Protein AF-A0A1Q7CWU8-F1 (afdb_monomer)

Nearest PDB structures (foldseek):
  3rp1-assembly4_D  TM=4.105E-01  e=1.274E+00  Homo sapiens
  6az2-assem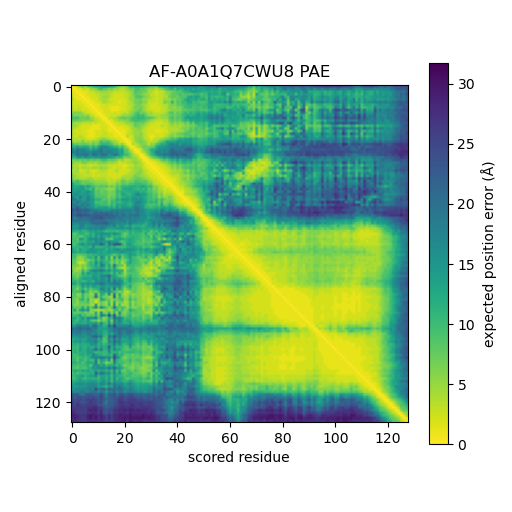bly2_D  TM=4.593E-01  e=4.792E+00  Saccharomyces cerevisiae S288C
  6bcs-assembly1_A  TM=3.631E-01  e=2.266E+00  Homo sapiens
  6okt-assembly1_H  TM=4.534E-01  e=7.173E+00  Clostridioides difficile

Structure (mmCIF, N/CA/C/O backbone):
data_AF-A0A1Q7CWU8-F1
#
_entry.id   AF-A0A1Q7CWU8-F1
#
loop_
_atom_site.group_PDB
_atom_site.id
_atom_site.type_symbol
_atom_site.label_atom_id
_atom_site.label_alt_id
_atom_site.label_comp_id
_atom_site.label_asym_id
_atom_site.label_entity_id
_atom_site.label_seq_id
_atom_site.pdbx_PDB_ins_code
_atom_site.Cartn_x
_atom_site.Cartn_y
_atom_site.Cartn_z
_atom_site.occupancy
_atom_site.B_iso_or_equiv
_atom_site.auth_seq_id
_atom_site.auth_comp_id
_atom_site.auth_asym_id
_atom_site.auth_atom_id
_atom_site.pdbx_PDB_model_num
ATOM 1 N N . MET A 1 1 ? 11.913 -0.768 18.374 1.00 63.19 1 MET A N 1
ATOM 2 C CA . MET A 1 1 ? 10.885 -0.391 17.376 1.00 63.19 1 MET A CA 1
ATOM 3 C C . MET A 1 1 ? 10.407 1.020 17.696 1.00 63.19 1 MET A C 1
ATOM 5 O O . MET A 1 1 ? 10.316 1.331 18.878 1.00 63.19 1 MET A O 1
ATOM 9 N N . LEU A 1 2 ? 10.156 1.871 16.697 1.00 74.50 2 LEU A N 1
ATOM 10 C CA . LEU A 1 2 ? 9.610 3.217 16.933 1.00 74.50 2 LEU A CA 1
ATOM 11 C C . LEU A 1 2 ? 8.153 3.144 17.439 1.00 74.50 2 LEU A C 1
ATOM 13 O O . LEU A 1 2 ? 7.433 2.236 17.016 1.00 74.50 2 LEU A O 1
ATOM 17 N N . PRO A 1 3 ? 7.696 4.090 18.284 1.00 82.19 3 PRO A N 1
ATOM 18 C CA . PRO A 1 3 ? 6.295 4.168 18.700 1.00 82.19 3 PRO A CA 1
ATOM 19 C C . PRO A 1 3 ? 5.317 4.341 17.518 1.00 82.19 3 PRO A C 1
ATOM 21 O O . PRO A 1 3 ? 5.720 4.807 16.440 1.00 82.19 3 PRO A O 1
ATOM 24 N N . PRO A 1 4 ? 4.020 4.024 17.700 1.00 79.31 4 PRO A N 1
ATOM 25 C CA . PRO A 1 4 ? 2.977 4.370 16.736 1.00 79.31 4 PRO A CA 1
ATOM 26 C C . PRO A 1 4 ? 3.054 5.852 16.341 1.00 79.31 4 PRO A C 1
ATOM 28 O O . PRO A 1 4 ? 3.169 6.728 17.192 1.00 79.31 4 PRO A O 1
ATOM 31 N N . GLY A 1 5 ? 3.054 6.132 15.037 1.00 79.31 5 GLY A N 1
ATOM 32 C CA . GLY A 1 5 ? 3.085 7.493 14.480 1.00 79.31 5 GLY A CA 1
ATOM 33 C C . GLY A 1 5 ? 4.459 8.165 14.443 1.00 79.31 5 GLY A C 1
ATOM 34 O O . GLY A 1 5 ? 4.625 9.154 13.740 1.00 79.31 5 GLY A O 1
ATOM 35 N N . ALA A 1 6 ? 5.471 7.618 15.121 1.00 81.31 6 ALA A N 1
ATOM 36 C CA . ALA A 1 6 ? 6.839 8.127 15.041 1.00 81.31 6 ALA A CA 1
ATOM 37 C C . ALA A 1 6 ? 7.565 7.604 13.786 1.00 81.31 6 ALA A C 1
ATOM 39 O O . ALA A 1 6 ? 7.530 6.403 13.517 1.00 81.31 6 ALA A O 1
ATOM 40 N N . GLY A 1 7 ? 8.230 8.474 13.025 1.00 85.75 7 GLY A N 1
ATOM 41 C CA . GLY A 1 7 ? 8.967 8.129 11.800 1.00 85.75 7 GLY A CA 1
ATOM 42 C C . GLY A 1 7 ? 8.887 9.239 10.750 1.00 85.75 7 GLY A C 1
ATOM 43 O O . GLY A 1 7 ? 8.394 10.330 11.038 1.00 85.75 7 GLY A O 1
ATOM 44 N N . ARG A 1 8 ? 9.360 8.977 9.526 1.00 88.50 8 ARG A N 1
ATOM 45 C CA . ARG A 1 8 ? 9.228 9.940 8.418 1.00 88.50 8 ARG A CA 1
ATOM 46 C C . ARG A 1 8 ? 7.835 9.825 7.807 1.00 88.50 8 ARG A C 1
ATOM 48 O O . ARG A 1 8 ? 7.446 8.752 7.355 1.00 88.50 8 ARG A O 1
ATOM 55 N N . VAL A 1 9 ? 7.085 10.921 7.801 1.00 88.31 9 VAL A N 1
ATOM 56 C CA . VAL A 1 9 ? 5.716 10.945 7.269 1.00 88.31 9 VAL A CA 1
ATOM 57 C C . VAL A 1 9 ? 5.733 11.066 5.747 1.00 88.31 9 VAL A C 1
ATOM 59 O O . VAL A 1 9 ? 6.441 11.905 5.192 1.00 88.31 9 VAL A O 1
ATOM 62 N N . ILE A 1 10 ? 4.912 10.245 5.093 1.00 83.12 10 ILE A N 1
ATOM 63 C CA . ILE A 1 10 ? 4.608 10.286 3.661 1.00 83.12 10 ILE A CA 1
ATOM 64 C C . ILE A 1 10 ? 3.083 10.442 3.546 1.00 83.12 10 ILE A C 1
ATOM 66 O O . ILE A 1 10 ? 2.340 9.556 3.967 1.00 83.12 10 ILE A O 1
ATOM 70 N N . ALA A 1 11 ? 2.595 11.579 3.036 1.00 85.12 11 ALA A N 1
ATOM 71 C CA . ALA A 1 11 ? 1.159 11.886 3.011 1.00 85.12 11 ALA A CA 1
ATOM 72 C C . ALA A 1 11 ? 0.695 12.587 1.720 1.00 85.12 11 ALA A C 1
ATOM 74 O O . ALA A 1 11 ? 1.442 13.357 1.103 1.00 85.12 11 ALA A O 1
ATOM 75 N N . GLY A 1 12 ? -0.559 12.337 1.322 1.00 79.06 12 GLY A N 1
ATOM 76 C CA . GLY A 1 12 ? -1.174 12.932 0.131 1.00 79.06 12 GLY A CA 1
ATOM 77 C C . GLY A 1 12 ? -2.547 12.358 -0.231 1.00 79.06 12 GLY A C 1
ATOM 78 O O . GLY A 1 12 ? -2.734 11.151 -0.170 1.00 79.06 12 GLY A O 1
ATOM 79 N N . GLY A 1 13 ? -3.515 13.206 -0.607 1.00 64.50 13 GLY A N 1
ATOM 80 C CA . GLY A 1 13 ? -4.808 12.782 -1.182 1.00 64.50 13 GLY A CA 1
ATOM 81 C C . GLY A 1 13 ? -5.596 11.727 -0.384 1.00 64.50 13 GLY A C 1
ATOM 82 O O . GLY A 1 13 ? -6.223 10.857 -0.979 1.00 64.50 13 GLY A O 1
ATOM 83 N N . GLY A 1 14 ? -5.537 11.773 0.953 1.00 69.88 14 GLY A N 1
ATOM 84 C CA . GLY A 1 14 ? -6.183 10.801 1.852 1.00 69.88 14 GLY A CA 1
ATOM 85 C C . GLY A 1 14 ? -5.285 9.643 2.312 1.00 69.88 14 GLY A C 1
ATOM 86 O O . GLY A 1 14 ? -5.646 8.934 3.246 1.00 69.88 14 GLY A O 1
ATOM 87 N N . MET A 1 15 ? -4.097 9.482 1.722 1.00 75.44 15 MET A N 1
ATOM 88 C CA . MET A 1 15 ? -3.071 8.542 2.173 1.00 75.44 15 MET A CA 1
ATOM 89 C C . MET A 1 15 ? -2.223 9.156 3.291 1.00 75.44 15 MET A C 1
ATOM 91 O O . MET A 1 15 ? -1.750 10.291 3.174 1.00 75.44 15 MET A O 1
ATOM 95 N N . HIS A 1 16 ? -1.984 8.378 4.347 1.00 83.12 16 HIS A N 1
ATOM 96 C CA . HIS A 1 16 ? -1.047 8.710 5.416 1.00 83.12 16 HIS A CA 1
ATOM 97 C C . HIS A 1 16 ? -0.231 7.465 5.773 1.00 83.12 16 HIS A C 1
ATOM 99 O O . HIS A 1 16 ? -0.754 6.510 6.348 1.00 83.12 16 HIS A O 1
ATOM 105 N N . ALA A 1 17 ? 1.062 7.500 5.459 1.00 84.56 17 ALA A N 1
ATOM 106 C CA . ALA A 1 17 ? 2.029 6.478 5.824 1.00 84.56 17 ALA A CA 1
ATOM 107 C C . ALA A 1 17 ? 3.153 7.070 6.692 1.00 84.56 17 ALA A C 1
ATOM 109 O O . ALA A 1 17 ? 3.500 8.248 6.598 1.00 84.56 17 ALA A O 1
ATOM 110 N N . THR A 1 18 ? 3.738 6.249 7.555 1.00 85.25 18 THR A N 1
ATOM 111 C CA . THR A 1 18 ? 4.892 6.584 8.390 1.00 85.25 18 THR A CA 1
ATOM 112 C C . THR A 1 18 ? 5.985 5.553 8.155 1.00 85.25 18 THR A C 1
ATOM 114 O O . THR A 1 18 ? 5.847 4.391 8.540 1.00 85.25 18 THR A O 1
ATOM 117 N N . LEU A 1 19 ? 7.091 5.973 7.549 1.00 83.75 19 LEU A N 1
ATOM 118 C CA . LEU A 1 19 ? 8.270 5.139 7.355 1.00 83.75 19 LEU A CA 1
ATOM 119 C C . LEU A 1 19 ? 8.997 4.957 8.694 1.00 83.75 19 LEU A C 1
ATOM 121 O O . LEU A 1 19 ? 9.428 5.933 9.317 1.00 83.75 19 LEU A O 1
ATOM 125 N N . LYS A 1 20 ? 9.108 3.702 9.139 1.00 83.62 20 LYS A N 1
ATOM 126 C CA . LYS A 1 20 ? 9.723 3.300 10.414 1.00 83.62 20 LYS A CA 1
ATOM 127 C C . LYS A 1 20 ? 11.189 2.941 10.257 1.00 83.62 20 LYS A C 1
ATOM 129 O O . LYS A 1 20 ? 12.005 3.304 11.099 1.00 83.62 20 LYS A O 1
ATOM 134 N N . VAL A 1 21 ? 11.496 2.217 9.189 1.00 80.81 21 VAL A N 1
ATOM 135 C CA . VAL A 1 21 ? 12.850 1.820 8.814 1.00 80.81 21 VAL A CA 1
ATOM 136 C C . VAL A 1 21 ? 12.961 2.045 7.306 1.00 80.81 21 VAL A C 1
ATOM 138 O O . VAL A 1 21 ? 12.242 1.368 6.566 1.00 80.81 21 VAL A O 1
ATOM 141 N N . PRO A 1 22 ? 13.761 3.023 6.844 1.00 72.50 22 PRO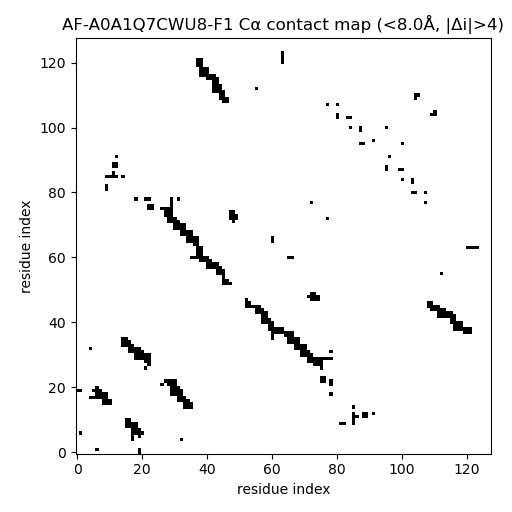 A N 1
ATOM 142 C CA . PRO A 1 22 ? 14.014 3.200 5.418 1.00 72.50 22 PRO A CA 1
ATOM 143 C C . PRO A 1 22 ? 14.815 2.014 4.867 1.00 72.50 22 PRO A C 1
ATOM 145 O O . PRO A 1 22 ? 15.630 1.438 5.590 1.00 72.50 22 PRO A O 1
ATOM 148 N N . GLY A 1 23 ? 14.592 1.657 3.601 1.00 66.06 23 GLY A N 1
ATOM 149 C CA . GLY A 1 23 ? 15.486 0.773 2.862 1.00 66.06 23 GLY A CA 1
ATOM 150 C C . GLY A 1 23 ? 16.782 1.467 2.421 1.00 66.06 23 GLY A C 1
ATOM 151 O O . GLY A 1 23 ? 17.086 2.584 2.843 1.00 66.06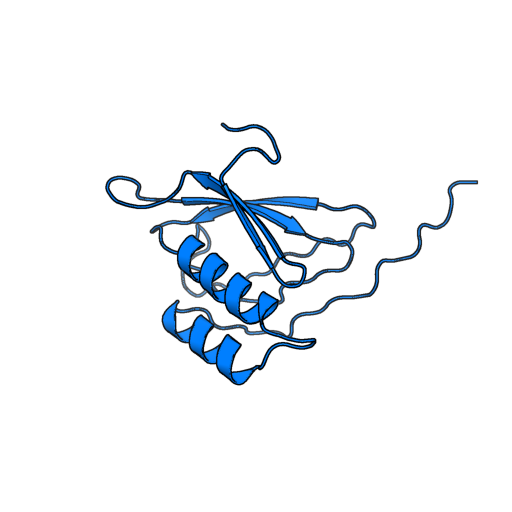 23 GLY A O 1
ATOM 152 N N . GLY A 1 24 ? 17.547 0.798 1.551 1.00 63.75 24 GLY A N 1
ATOM 153 C CA . GLY A 1 24 ? 18.832 1.277 1.019 1.00 63.75 24 GLY A CA 1
ATOM 154 C C . GLY A 1 24 ? 20.033 0.542 1.616 1.00 63.75 24 GLY A C 1
ATOM 155 O O . GLY A 1 24 ? 19.937 -0.021 2.692 1.00 63.75 24 GLY A O 1
ATOM 156 N N . SER A 1 25 ? 21.178 0.504 0.931 1.00 45.12 25 SER A N 1
ATOM 157 C CA . SER A 1 25 ? 22.307 -0.360 1.327 1.00 45.12 25 SER A CA 1
ATOM 158 C C . SER A 1 25 ? 22.862 -0.017 2.727 1.00 45.12 25 SER A C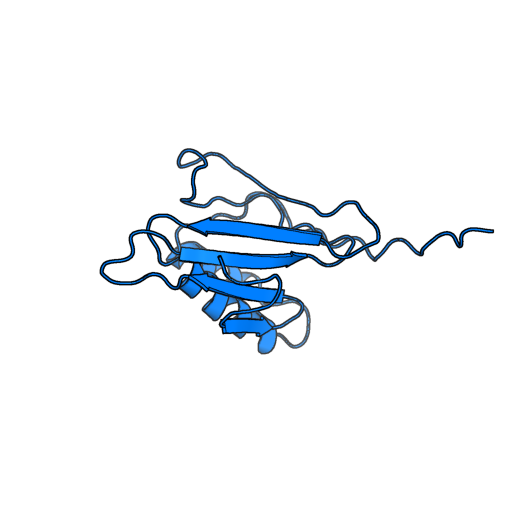 1
ATOM 160 O O . SER A 1 25 ? 23.257 1.131 2.938 1.00 45.12 25 SER A O 1
ATOM 162 N N . PRO A 1 26 ? 22.931 -0.965 3.691 1.00 53.84 26 PRO A N 1
ATOM 163 C CA . PRO A 1 26 ? 22.790 -2.421 3.536 1.00 53.84 26 PRO A CA 1
ATOM 164 C C . PRO A 1 26 ? 21.403 -3.005 3.902 1.00 53.84 26 PRO A C 1
ATOM 166 O O . PRO A 1 26 ? 21.269 -4.222 4.017 1.00 53.84 26 PRO A O 1
ATOM 169 N N . ALA A 1 27 ? 20.375 -2.190 4.142 1.00 60.69 27 ALA A N 1
ATOM 170 C CA . ALA A 1 27 ? 19.028 -2.637 4.490 1.00 60.69 27 ALA A CA 1
ATOM 171 C C . ALA A 1 27 ? 18.364 -3.422 3.344 1.00 60.69 27 ALA A C 1
ATOM 173 O O . ALA A 1 27 ? 18.079 -2.901 2.269 1.00 60.69 27 ALA A O 1
ATOM 174 N N . VAL A 1 28 ? 18.086 -4.698 3.619 1.00 65.88 28 VAL A N 1
ATOM 175 C CA . VAL A 1 28 ? 17.386 -5.635 2.722 1.00 65.88 28 VAL A CA 1
ATOM 176 C C . VAL A 1 28 ? 15.868 -5.447 2.721 1.00 65.88 28 VAL A C 1
ATOM 178 O O . VAL A 1 28 ? 15.183 -6.014 1.871 1.00 65.88 28 VAL A O 1
ATOM 181 N N . ALA A 1 29 ? 15.344 -4.684 3.683 1.00 65.06 29 ALA A N 1
ATOM 182 C CA . ALA A 1 29 ? 13.921 -4.475 3.866 1.00 65.06 29 ALA A CA 1
ATOM 183 C C . ALA A 1 29 ? 13.600 -3.072 4.393 1.00 65.06 29 ALA A C 1
ATOM 185 O O . ALA A 1 29 ? 14.376 -2.510 5.167 1.00 65.06 29 ALA A O 1
ATOM 186 N N . SER A 1 30 ? 12.436 -2.542 4.023 1.00 71.38 30 SER A N 1
ATOM 187 C CA . SER A 1 30 ? 11.862 -1.324 4.603 1.00 71.38 30 SER A CA 1
ATOM 188 C C . SER A 1 30 ? 10.628 -1.662 5.440 1.00 71.38 30 SER A C 1
ATOM 190 O O . SER A 1 30 ? 10.008 -2.714 5.287 1.00 71.38 30 SER A O 1
ATOM 192 N N . THR A 1 31 ? 10.275 -0.807 6.396 1.00 77.00 31 THR A N 1
ATOM 193 C CA . THR A 1 31 ? 9.082 -0.993 7.236 1.00 77.00 31 THR A CA 1
ATOM 194 C C . THR A 1 31 ? 8.301 0.301 7.302 1.00 77.00 31 THR A C 1
ATOM 196 O O . THR A 1 31 ? 8.854 1.342 7.665 1.00 77.00 31 THR A O 1
ATOM 199 N N . PHE A 1 32 ? 7.009 0.234 7.007 1.00 80.81 32 PHE A N 1
ATOM 200 C CA . PHE A 1 32 ? 6.113 1.382 7.017 1.00 80.81 32 PHE A CA 1
ATOM 201 C C . PHE A 1 32 ? 4.794 1.044 7.710 1.00 80.81 32 PHE A C 1
ATOM 203 O O . PHE A 1 32 ? 4.350 -0.099 7.772 1.00 80.81 32 PHE A O 1
ATOM 210 N N . GLU A 1 33 ? 4.185 2.071 8.280 1.00 78.00 33 GLU A N 1
ATOM 211 C CA . GLU A 1 33 ? 2.906 2.015 8.971 1.00 78.00 33 GLU A CA 1
ATOM 212 C C . GLU A 1 33 ? 1.897 2.856 8.190 1.00 78.00 33 GLU A C 1
ATOM 214 O O . GLU A 1 33 ? 2.171 4.024 7.933 1.00 78.00 33 GLU A O 1
ATOM 219 N N . ILE A 1 34 ? 0.750 2.293 7.808 1.0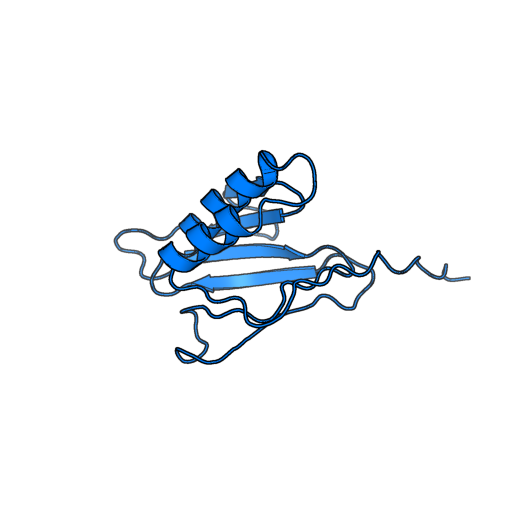0 80.44 34 ILE A N 1
ATOM 220 C CA . ILE A 1 34 ? -0.295 3.012 7.060 1.00 80.44 34 ILE A CA 1
ATOM 221 C C . ILE A 1 34 ? -1.508 3.228 7.962 1.00 80.44 34 ILE A C 1
ATOM 223 O O . ILE A 1 34 ? -1.964 2.302 8.638 1.00 80.44 34 ILE A O 1
ATOM 227 N N . VAL A 1 35 ? -2.037 4.453 7.955 1.00 79.62 35 VAL A N 1
ATOM 228 C CA . VAL A 1 35 ? -3.336 4.779 8.551 1.00 79.62 35 VAL A CA 1
ATOM 229 C C . VAL A 1 35 ? -4.413 4.532 7.503 1.00 79.62 35 VAL A C 1
ATOM 231 O O . VAL A 1 35 ? -4.428 5.183 6.458 1.00 79.62 35 VAL A O 1
ATOM 234 N N . VAL A 1 36 ? -5.311 3.591 7.788 1.00 75.25 36 VAL A N 1
ATOM 235 C CA . VAL A 1 36 ? -6.399 3.208 6.881 1.00 75.25 36 VAL A CA 1
ATOM 236 C C . VAL A 1 36 ? -7.703 3.841 7.381 1.00 75.25 36 VAL A C 1
ATOM 238 O O . VAL A 1 36 ? -8.157 3.483 8.475 1.00 75.25 36 VAL A O 1
ATOM 241 N N . PRO A 1 37 ? -8.307 4.789 6.635 1.00 74.31 37 PRO A N 1
ATOM 242 C CA . PRO A 1 37 ? -9.543 5.429 7.071 1.00 74.31 37 PRO A CA 1
ATOM 243 C C . PRO A 1 37 ? -10.721 4.434 7.114 1.00 74.31 37 PRO A C 1
ATOM 245 O O . PRO A 1 37 ? -10.702 3.439 6.381 1.00 74.31 37 PRO A O 1
ATOM 248 N N . PRO A 1 38 ? -11.751 4.675 7.952 1.00 71.12 38 PRO A N 1
ATOM 249 C CA . PRO A 1 38 ? -12.945 3.832 8.004 1.00 71.12 38 PRO A CA 1
ATOM 250 C C . PRO A 1 38 ? -13.595 3.675 6.628 1.00 71.12 38 PRO A C 1
ATOM 252 O O . PRO A 1 38 ? -13.806 4.662 5.923 1.00 71.12 38 PRO A O 1
ATOM 255 N N . GLY A 1 39 ? -13.907 2.433 6.255 1.00 58.78 39 GLY A N 1
ATOM 256 C CA . GLY A 1 39 ? -14.493 2.120 4.954 1.00 58.78 39 GLY A CA 1
ATOM 257 C C . GLY A 1 39 ? -13.514 2.160 3.775 1.00 58.78 39 GLY A C 1
ATOM 258 O O . GLY A 1 39 ? -13.932 1.923 2.654 1.00 58.78 39 GLY A O 1
ATOM 259 N N . PHE A 1 40 ? -12.216 2.392 3.968 1.00 61.84 40 PHE A N 1
ATOM 260 C CA . PHE A 1 40 ? -11.259 2.347 2.860 1.00 61.84 40 PHE A CA 1
ATOM 261 C C . PHE A 1 40 ? -10.821 0.908 2.536 1.00 61.84 40 PHE A C 1
ATOM 263 O O . PHE A 1 40 ? -10.372 0.161 3.409 1.00 61.84 40 PHE A O 1
ATOM 270 N N . ASP A 1 41 ? -10.930 0.526 1.265 1.00 66.38 41 ASP A N 1
ATOM 271 C CA . ASP A 1 41 ? -10.525 -0.761 0.695 1.00 66.38 41 ASP A CA 1
ATOM 272 C C . ASP A 1 41 ? -9.594 -0.510 -0.504 1.00 66.38 41 ASP A C 1
ATOM 274 O O . ASP A 1 41 ? -9.969 0.069 -1.531 1.00 66.38 41 ASP A O 1
ATOM 278 N N . VAL A 1 42 ? -8.346 -0.955 -0.337 1.00 66.31 42 VAL A N 1
ATOM 279 C CA . VAL A 1 42 ? -7.239 -0.791 -1.289 1.00 66.31 42 VAL A CA 1
ATOM 280 C C . VAL A 1 42 ? -7.412 -1.636 -2.571 1.00 66.31 42 VAL A C 1
ATOM 282 O O . VAL A 1 42 ? -6.713 -1.423 -3.563 1.00 66.31 42 VAL A O 1
ATOM 285 N N . GLY A 1 43 ? -8.372 -2.563 -2.599 1.00 56.91 43 GLY A N 1
ATOM 286 C CA . GLY A 1 43 ? -8.544 -3.533 -3.676 1.00 56.91 43 GLY A CA 1
ATOM 287 C C . GLY A 1 43 ? -7.407 -4.561 -3.733 1.00 56.91 43 GLY A C 1
ATOM 288 O O . GLY A 1 43 ? -6.334 -4.379 -3.158 1.00 56.91 43 GLY A O 1
ATOM 289 N N . ALA A 1 44 ? -7.628 -5.668 -4.439 1.00 46.06 44 ALA A N 1
ATOM 290 C CA . ALA A 1 44 ? -6.605 -6.678 -4.661 1.00 46.06 44 ALA A CA 1
ATOM 291 C C . ALA A 1 44 ? -5.485 -6.127 -5.546 1.00 46.06 44 ALA A C 1
ATOM 293 O O . ALA A 1 44 ? -5.734 -5.629 -6.648 1.00 46.06 44 ALA A O 1
ATOM 294 N N . HIS A 1 45 ? -4.258 -6.240 -5.058 1.00 51.44 45 HIS A N 1
ATOM 295 C CA . HIS A 1 45 ? -3.036 -5.864 -5.753 1.00 51.44 45 HIS A CA 1
ATOM 296 C C . HIS A 1 45 ? -1.928 -6.880 -5.436 1.00 51.44 45 HIS A C 1
ATOM 298 O O . HIS A 1 45 ? -2.075 -7.728 -4.553 1.00 51.44 45 HIS A O 1
ATOM 304 N N . VAL A 1 46 ? -0.845 -6.849 -6.209 1.00 41.06 46 VAL A N 1
ATOM 305 C CA . VAL A 1 46 ? 0.314 -7.738 -6.031 1.00 41.06 46 VAL A CA 1
ATOM 306 C C . VAL A 1 46 ? 1.507 -6.926 -5.518 1.00 41.06 46 VAL A C 1
ATOM 308 O O . VAL A 1 46 ? 1.748 -5.810 -5.972 1.00 41.06 46 VAL A O 1
ATOM 311 N N . HIS A 1 47 ? 2.251 -7.503 -4.574 1.00 48.94 47 HIS A N 1
ATOM 312 C CA . HIS A 1 47 ? 3.490 -6.982 -3.991 1.00 48.94 47 HIS A CA 1
ATOM 313 C C . HIS A 1 47 ? 4.512 -8.113 -3.801 1.00 48.94 47 HIS A C 1
ATOM 315 O O . HIS A 1 47 ? 4.138 -9.269 -3.603 1.00 48.94 47 HIS A O 1
ATOM 321 N N . LEU A 1 48 ? 5.801 -7.759 -3.782 1.00 40.06 48 LEU A N 1
ATOM 322 C CA . LEU A 1 48 ? 6.914 -8.605 -3.331 1.00 40.06 48 LEU A CA 1
ATOM 323 C C . LEU A 1 48 ? 7.185 -8.350 -1.836 1.00 40.06 48 LEU A C 1
ATOM 325 O O . LEU A 1 48 ? 8.030 -7.539 -1.470 1.00 40.06 48 LEU A O 1
ATOM 329 N N . LEU A 1 49 ? 6.396 -8.989 -0.966 1.00 37.78 49 LEU A N 1
ATOM 330 C CA . LEU A 1 49 ? 6.410 -8.801 0.492 1.00 37.78 49 LEU A CA 1
ATOM 331 C C . LEU A 1 49 ? 5.803 -10.018 1.199 1.00 37.78 49 LEU A C 1
ATOM 333 O O . LEU A 1 49 ? 4.588 -10.117 1.157 1.00 37.78 49 LEU A O 1
ATOM 337 N N . PHE A 1 50 ? 6.599 -10.921 1.808 1.00 47.50 50 PHE A N 1
ATOM 338 C CA . PHE A 1 50 ? 6.203 -12.220 2.432 1.00 47.50 50 PHE A CA 1
ATOM 339 C C . PHE A 1 50 ? 4.744 -12.671 2.198 1.00 47.50 50 PHE A C 1
ATOM 341 O O . PHE A 1 50 ? 3.953 -12.933 3.100 1.00 47.50 50 PHE A O 1
ATOM 348 N N . ILE A 1 51 ? 4.442 -12.746 0.915 1.00 49.62 51 ILE A N 1
ATOM 349 C CA . ILE A 1 51 ? 3.283 -13.237 0.207 1.00 49.62 51 ILE A CA 1
ATOM 350 C C . ILE A 1 51 ? 3.980 -13.789 -1.033 1.00 49.62 51 ILE A C 1
ATOM 352 O O . ILE A 1 51 ? 4.742 -13.045 -1.664 1.00 49.62 51 ILE A O 1
ATOM 356 N N . PRO A 1 52 ? 3.866 -15.095 -1.325 1.00 59.56 52 PRO A N 1
ATOM 357 C CA . PRO A 1 52 ? 4.590 -15.684 -2.438 1.00 59.56 52 PRO A CA 1
ATOM 358 C C . PRO A 1 52 ? 4.357 -14.867 -3.717 1.00 59.56 52 PRO A C 1
ATOM 360 O O . PRO A 1 52 ? 3.218 -14.444 -3.948 1.00 59.56 52 PRO A O 1
ATOM 363 N N . PRO A 1 53 ? 5.401 -14.620 -4.529 1.00 57.75 53 PRO A N 1
ATOM 364 C CA . PRO A 1 53 ? 5.259 -13.879 -5.776 1.00 57.75 53 PRO A CA 1
ATOM 365 C C . PRO A 1 53 ? 4.062 -14.375 -6.595 1.00 57.75 53 PRO A C 1
ATOM 367 O O . PRO A 1 53 ? 3.869 -15.579 -6.758 1.00 57.75 53 PRO A O 1
ATOM 370 N N . GLY A 1 54 ? 3.246 -13.439 -7.081 1.00 64.88 54 GLY A N 1
ATOM 371 C CA . GLY A 1 54 ? 2.053 -13.745 -7.872 1.00 64.88 54 GLY A CA 1
ATOM 372 C C . GLY A 1 54 ? 0.811 -14.146 -7.070 1.00 64.88 54 GLY A C 1
ATOM 373 O O . GLY A 1 54 ? -0.199 -14.464 -7.689 1.00 64.88 54 GLY A O 1
ATOM 374 N N . CYS A 1 55 ? 0.837 -14.120 -5.732 1.00 76.56 55 CYS A N 1
ATOM 375 C CA . CYS A 1 55 ? -0.358 -14.341 -4.914 1.00 76.56 55 CYS A CA 1
ATOM 376 C C . CYS A 1 55 ? -1.124 -13.014 -4.695 1.00 76.56 55 CYS A C 1
ATOM 378 O O . CYS A 1 55 ? -0.617 -12.122 -3.999 1.00 76.56 55 CYS A O 1
ATOM 380 N N . PRO A 1 56 ? -2.332 -12.853 -5.278 1.00 81.88 56 PRO A N 1
ATOM 381 C CA . PRO A 1 56 ? -3.165 -11.673 -5.073 1.00 81.88 56 PRO A CA 1
ATOM 382 C C . PRO A 1 56 ? -3.503 -11.477 -3.601 1.00 81.88 56 PRO A C 1
ATOM 384 O O . PRO A 1 56 ? -3.874 -12.428 -2.913 1.00 81.88 56 PRO A O 1
ATOM 387 N N . HIS A 1 57 ? -3.447 -10.240 -3.126 1.00 81.69 57 HIS A N 1
ATOM 388 C CA . HIS A 1 57 ? -3.831 -9.925 -1.758 1.00 81.69 57 HIS A CA 1
ATOM 389 C C . HIS A 1 57 ? -4.449 -8.535 -1.652 1.00 81.69 57 HIS A C 1
ATOM 391 O O . HIS A 1 57 ? -4.259 -7.668 -2.500 1.00 81.69 57 HIS A O 1
ATOM 397 N N . ALA A 1 58 ? -5.230 -8.346 -0.595 1.00 84.12 58 ALA A N 1
ATOM 398 C CA . ALA A 1 58 ? -5.861 -7.088 -0.233 1.00 84.12 58 ALA A CA 1
ATOM 399 C C . ALA A 1 58 ? -5.970 -7.015 1.292 1.00 84.12 58 ALA A C 1
ATOM 401 O O . ALA A 1 58 ? -5.923 -8.037 1.979 1.00 84.12 58 ALA A O 1
ATOM 402 N N . PHE A 1 59 ? -6.185 -5.814 1.813 1.00 83.62 59 PHE A N 1
ATOM 403 C CA . PHE A 1 59 ? -6.597 -5.599 3.195 1.00 83.62 59 PHE A CA 1
ATOM 404 C C . PHE A 1 59 ? -7.718 -4.558 3.231 1.00 83.62 59 PHE A C 1
ATOM 406 O O . PHE A 1 59 ? -7.796 -3.678 2.376 1.00 83.62 59 PHE A O 1
ATOM 413 N N . SER A 1 60 ? -8.586 -4.645 4.233 1.00 81.69 60 SER A N 1
ATOM 414 C CA . SER A 1 60 ? -9.691 -3.706 4.441 1.00 81.69 60 SER A CA 1
ATOM 415 C C . SER A 1 60 ? -9.834 -3.400 5.922 1.00 81.69 60 SER A C 1
ATOM 417 O O . SER A 1 60 ? -9.620 -4.295 6.742 1.00 81.69 60 SER A O 1
ATOM 419 N N . ASN A 1 61 ? -10.266 -2.186 6.261 1.00 83.38 61 ASN A N 1
ATOM 420 C CA . ASN A 1 61 ? -10.698 -1.856 7.615 1.00 83.38 61 ASN A CA 1
ATOM 421 C C . ASN A 1 61 ? -12.242 -1.834 7.693 1.00 83.38 61 ASN A C 1
ATOM 423 O O . ASN A 1 61 ? -12.845 -0.840 7.282 1.00 83.38 61 ASN A O 1
ATOM 427 N N . PRO A 1 62 ? -12.904 -2.910 8.172 1.00 79.56 62 PRO A N 1
ATOM 428 C CA . PRO A 1 62 ? -14.365 -2.982 8.236 1.00 79.56 62 PRO A CA 1
ATOM 429 C C . PRO A 1 62 ? -14.967 -2.249 9.447 1.00 79.56 62 PRO A C 1
ATOM 431 O O . PRO A 1 62 ? -16.191 -2.249 9.596 1.00 79.56 62 PRO A O 1
ATOM 434 N N . THR A 1 63 ? -14.136 -1.691 10.332 1.00 81.56 63 THR A N 1
ATOM 435 C CA . THR A 1 63 ? -14.586 -0.991 11.539 1.00 81.56 63 THR A CA 1
ATOM 436 C C . THR A 1 63 ? -14.965 0.462 11.234 1.00 81.56 63 THR A C 1
ATOM 438 O O . THR A 1 63 ? -14.785 0.970 10.124 1.00 81.56 63 THR A O 1
ATOM 441 N N . ASP A 1 64 ? -15.527 1.131 12.234 1.00 78.56 64 ASP A N 1
ATOM 442 C CA . ASP A 1 64 ? -15.868 2.552 12.232 1.00 78.56 64 ASP A CA 1
ATOM 443 C C . ASP A 1 64 ? -14.760 3.444 12.828 1.00 78.56 64 ASP A C 1
ATOM 445 O O . ASP A 1 64 ? -14.890 4.666 12.827 1.00 78.56 64 ASP A O 1
ATOM 449 N N . GLU A 1 65 ? -13.635 2.858 13.250 1.00 79.31 65 GLU A N 1
ATOM 450 C CA . GLU A 1 65 ? -12.465 3.567 13.779 1.00 79.31 65 GLU A CA 1
ATOM 451 C C . GLU A 1 65 ? -11.218 3.359 12.896 1.00 79.31 65 GLU A C 1
ATOM 453 O O . GLU A 1 65 ? -11.064 2.306 12.273 1.00 79.31 65 GLU A O 1
ATOM 458 N N . PRO A 1 66 ? -10.280 4.325 12.820 1.00 82.00 66 PRO A N 1
ATOM 459 C CA . PRO A 1 66 ? -9.039 4.149 12.068 1.00 82.00 66 PRO A CA 1
ATOM 460 C C . PRO A 1 66 ? -8.198 2.966 12.567 1.00 82.00 66 PRO A C 1
ATOM 462 O O . PRO A 1 66 ? -7.883 2.866 13.753 1.00 82.00 66 PRO A O 1
ATOM 465 N N . ALA A 1 67 ? -7.745 2.122 11.640 1.00 82.44 67 ALA A N 1
ATOM 466 C CA . ALA A 1 67 ? -6.809 1.037 11.922 1.00 82.44 67 ALA A CA 1
ATOM 467 C C . ALA A 1 67 ? -5.385 1.406 11.484 1.00 82.44 67 ALA A C 1
ATOM 469 O O . ALA A 1 67 ? -5.173 2.157 10.526 1.00 82.44 67 ALA A O 1
ATOM 470 N N . ARG A 1 68 ? -4.396 0.844 12.187 1.00 80.56 68 ARG A N 1
ATOM 471 C CA . ARG A 1 68 ? -2.970 0.979 11.869 1.00 80.56 68 ARG A CA 1
ATOM 472 C C . ARG A 1 68 ? -2.440 -0.383 11.446 1.00 80.56 68 ARG A C 1
ATOM 474 O O . ARG A 1 68 ? -2.555 -1.340 12.208 1.00 80.56 68 ARG A O 1
ATOM 481 N N . VAL A 1 69 ? -1.857 -0.464 10.254 1.00 80.81 69 VAL A N 1
ATOM 482 C CA . VAL A 1 69 ? -1.261 -1.702 9.732 1.00 80.81 69 VAL A CA 1
ATOM 483 C C . VAL A 1 69 ? 0.232 -1.492 9.524 1.00 80.81 69 VAL A C 1
ATOM 485 O O . VAL A 1 69 ? 0.647 -0.478 8.960 1.00 80.81 69 VAL A O 1
ATOM 488 N N . LEU A 1 70 ? 1.032 -2.449 9.996 1.00 81.44 70 LEU A N 1
ATOM 489 C CA . LEU A 1 70 ? 2.474 -2.494 9.777 1.00 81.44 70 LEU A CA 1
ATOM 490 C C . LEU A 1 70 ? 2.780 -3.378 8.564 1.00 81.44 70 LEU A C 1
ATOM 492 O O . LEU A 1 70 ? 2.372 -4.537 8.531 1.00 81.44 70 LEU A O 1
ATOM 496 N N . PHE A 1 71 ? 3.539 -2.848 7.611 1.00 77.94 71 PHE A N 1
ATOM 497 C CA . PHE A 1 71 ? 4.019 -3.563 6.432 1.00 77.94 71 PHE A CA 1
ATOM 498 C C . PHE A 1 71 ? 5.544 -3.606 6.424 1.00 77.94 71 PHE A C 1
ATOM 500 O O . PHE A 1 71 ? 6.201 -2.632 6.799 1.00 77.94 71 PHE A O 1
ATOM 507 N N . GLN A 1 72 ? 6.107 -4.723 5.966 1.00 80.62 72 GLN A N 1
ATOM 508 C CA . GLN A 1 72 ? 7.552 -4.905 5.858 1.00 80.62 72 GLN A CA 1
ATOM 509 C C . GLN A 1 72 ? 7.942 -5.398 4.468 1.00 80.62 72 GLN A C 1
ATOM 511 O O . GLN A 1 72 ? 7.676 -6.557 4.145 1.00 80.62 72 GLN A O 1
ATOM 516 N N . ALA A 1 73 ? 8.612 -4.543 3.688 1.00 78.19 73 ALA A N 1
ATOM 517 C CA . ALA A 1 73 ? 8.971 -4.833 2.310 1.00 78.19 73 ALA A CA 1
ATOM 518 C C . ALA A 1 73 ? 10.342 -5.431 2.108 1.00 78.19 73 ALA A C 1
ATOM 520 O O . ALA A 1 73 ? 11.287 -4.884 2.648 1.00 78.19 73 ALA A O 1
ATOM 521 N N . ALA A 1 74 ? 10.451 -6.509 1.324 1.00 76.19 74 ALA A N 1
ATOM 522 C CA . ALA A 1 74 ? 11.724 -7.124 0.961 1.00 76.19 74 ALA A CA 1
ATOM 523 C C . ALA A 1 74 ? 11.665 -7.683 -0.479 1.00 76.19 74 ALA A C 1
ATOM 525 O O . ALA A 1 74 ? 10.840 -8.563 -0.737 1.00 76.19 74 ALA A O 1
ATOM 526 N N . PRO A 1 75 ? 12.551 -7.247 -1.396 1.00 78.56 75 PRO A N 1
ATOM 527 C CA . PRO A 1 75 ? 13.573 -6.209 -1.209 1.00 78.56 75 PRO A CA 1
ATOM 528 C C . PRO A 1 75 ? 12.963 -4.823 -0.918 1.00 78.56 75 PRO A C 1
ATOM 530 O O . PRO A 1 75 ? 11.767 -4.607 -1.112 1.00 78.56 75 PRO A O 1
ATOM 533 N N . SER A 1 76 ? 13.771 -3.888 -0.411 1.00 75.31 76 SER A N 1
ATOM 534 C CA . SER A 1 76 ? 13.353 -2.485 -0.262 1.00 75.31 76 SER A CA 1
ATOM 535 C C . SER A 1 76 ? 13.026 -1.834 -1.614 1.00 75.31 76 SER A C 1
ATOM 537 O O . SER A 1 76 ? 13.449 -2.332 -2.654 1.00 75.31 76 SER A O 1
ATOM 539 N N . GLY A 1 77 ? 12.335 -0.692 -1.595 1.00 80.88 77 GLY A N 1
ATOM 540 C CA . GLY A 1 77 ? 11.932 0.066 -2.792 1.00 80.88 77 GLY A CA 1
ATOM 541 C C . GLY A 1 77 ? 10.415 0.224 -2.919 1.00 80.88 77 GLY A C 1
ATOM 542 O O . GLY A 1 77 ? 9.920 0.990 -3.741 1.00 80.88 77 GLY A O 1
ATOM 543 N N . HIS A 1 78 ? 9.648 -0.459 -2.065 1.00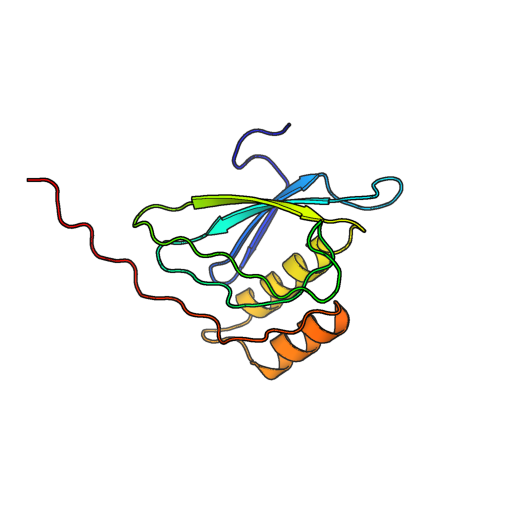 86.06 78 HIS A N 1
ATOM 544 C CA . HIS A 1 78 ? 8.202 -0.267 -2.007 1.00 86.06 78 HIS A CA 1
ATOM 545 C C . HIS A 1 78 ? 7.818 1.122 -1.464 1.00 86.06 78 HIS A C 1
ATOM 547 O O . HIS A 1 78 ? 6.783 1.681 -1.818 1.00 86.06 78 HIS A O 1
ATOM 553 N N . GLU A 1 79 ? 8.671 1.704 -0.624 1.00 84.56 79 GLU A N 1
ATOM 554 C CA . GLU A 1 79 ? 8.539 3.074 -0.142 1.00 84.56 79 GLU A CA 1
ATOM 555 C C . GLU A 1 79 ? 8.574 4.110 -1.275 1.00 84.56 79 GLU A C 1
ATOM 557 O O . GLU A 1 79 ? 7.816 5.075 -1.217 1.00 84.56 79 GLU A O 1
ATOM 562 N N . ASP A 1 80 ? 9.364 3.881 -2.327 1.00 90.56 80 ASP A N 1
ATOM 563 C CA . ASP A 1 80 ? 9.500 4.810 -3.453 1.00 90.56 80 ASP A CA 1
ATOM 564 C C . ASP A 1 80 ? 8.195 4.861 -4.265 1.00 90.56 80 ASP A C 1
ATOM 566 O O . ASP A 1 80 ? 7.687 5.937 -4.589 1.00 90.56 80 ASP A O 1
ATOM 570 N N . TYR A 1 81 ? 7.560 3.699 -4.474 1.00 91.44 81 TYR A N 1
ATOM 571 C CA . TYR A 1 81 ? 6.207 3.619 -5.033 1.00 91.44 81 TYR A CA 1
ATOM 572 C C . TYR A 1 81 ? 5.196 4.426 -4.209 1.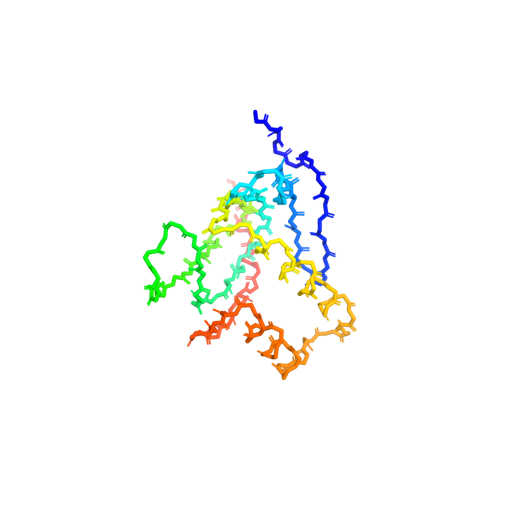00 91.44 81 TYR A C 1
ATOM 574 O O . TYR A 1 81 ? 4.386 5.161 -4.778 1.00 91.44 81 TYR A O 1
ATOM 582 N N . LEU A 1 82 ? 5.228 4.304 -2.876 1.00 91.62 82 LEU A N 1
ATOM 583 C CA . LEU A 1 82 ? 4.312 5.036 -1.995 1.00 91.62 82 LEU A CA 1
ATOM 584 C C . LEU A 1 82 ? 4.539 6.551 -2.068 1.00 91.62 82 LEU A C 1
ATOM 586 O O . LEU A 1 82 ? 3.570 7.312 -2.065 1.00 91.62 82 LEU A O 1
ATOM 590 N N . GLU A 1 83 ? 5.791 7.000 -2.153 1.00 91.31 83 GLU A N 1
ATOM 591 C CA . GLU A 1 83 ? 6.132 8.419 -2.296 1.00 91.31 83 GLU A CA 1
ATOM 592 C C . GLU A 1 83 ? 5.618 9.011 -3.607 1.00 91.31 83 GLU A C 1
ATOM 594 O O . GLU A 1 83 ? 4.965 10.063 -3.604 1.00 91.31 83 GLU A O 1
ATOM 599 N N . GLU A 1 84 ? 5.868 8.322 -4.719 1.00 94.94 84 GLU A N 1
ATOM 600 C CA . GLU A 1 84 ? 5.407 8.747 -6.037 1.00 94.94 84 GLU A CA 1
ATOM 601 C C . GLU A 1 84 ? 3.879 8.697 -6.146 1.00 94.94 84 GLU A C 1
ATOM 603 O O . GLU A 1 84 ? 3.258 9.627 -6.667 1.00 94.94 84 GLU A O 1
ATOM 608 N N . LEU A 1 85 ? 3.241 7.665 -5.586 1.00 92.81 85 LEU A N 1
ATOM 609 C CA . LEU A 1 85 ? 1.783 7.572 -5.548 1.00 92.81 85 LEU A CA 1
ATOM 610 C C . LEU A 1 85 ? 1.189 8.720 -4.730 1.00 92.81 85 LEU A C 1
ATOM 612 O O . LEU A 1 85 ? 0.230 9.355 -5.169 1.00 92.81 85 LEU A O 1
ATOM 616 N N . ALA A 1 86 ? 1.776 9.045 -3.576 1.00 90.19 86 ALA A N 1
ATOM 617 C CA . ALA A 1 86 ? 1.347 10.186 -2.778 1.00 90.19 86 ALA A CA 1
ATOM 618 C C . ALA A 1 86 ? 1.479 11.511 -3.549 1.00 90.19 86 ALA A C 1
ATOM 620 O O . ALA A 1 86 ? 0.628 12.386 -3.387 1.00 90.19 86 ALA A O 1
ATOM 621 N N . ALA A 1 87 ? 2.498 11.670 -4.400 1.00 91.19 87 ALA A N 1
ATOM 622 C CA . ALA A 1 87 ? 2.631 12.838 -5.272 1.00 91.19 87 ALA A CA 1
ATOM 623 C C . ALA A 1 87 ? 1.496 12.931 -6.298 1.00 91.19 87 ALA A C 1
ATOM 625 O O . ALA A 1 87 ? 0.800 13.948 -6.326 1.00 91.19 87 ALA A O 1
ATOM 626 N N . VAL A 1 88 ? 1.226 11.845 -7.032 1.00 91.06 88 VAL A N 1
ATOM 627 C CA . VAL A 1 88 ? 0.106 11.765 -7.989 1.00 91.06 88 VAL A CA 1
ATOM 628 C C . VAL A 1 88 ? -1.226 12.105 -7.309 1.00 91.06 88 VAL A C 1
ATOM 630 O O . VAL A 1 88 ? -2.042 12.851 -7.851 1.00 91.06 88 VAL A O 1
ATOM 633 N N . LEU A 1 89 ? -1.445 11.600 -6.092 1.00 88.94 89 LEU A N 1
ATOM 634 C CA . LEU A 1 89 ? -2.666 11.852 -5.326 1.00 88.94 89 LEU A CA 1
ATOM 635 C C . LEU A 1 89 ? -2.780 13.291 -4.798 1.00 88.94 89 LEU A C 1
ATOM 637 O O . LEU A 1 89 ? -3.893 13.799 -4.696 1.00 88.94 89 LEU A O 1
ATOM 641 N N . ARG A 1 90 ? -1.672 13.963 -4.450 1.00 86.06 90 ARG A N 1
ATOM 642 C CA . ARG A 1 90 ? -1.699 15.384 -4.038 1.00 86.06 90 ARG A CA 1
ATOM 643 C C . ARG A 1 90 ? -2.043 16.312 -5.193 1.00 86.06 90 ARG A C 1
ATOM 645 O O . ARG A 1 90 ? -2.718 17.316 -4.987 1.00 86.06 90 ARG A O 1
ATOM 652 N N . GLU A 1 91 ? -1.545 16.002 -6.382 1.00 87.88 91 GLU A N 1
ATOM 653 C CA . GLU A 1 91 ? -1.781 16.806 -7.583 1.00 87.88 91 GLU A CA 1
ATOM 654 C C . GLU A 1 91 ? -3.194 16.600 -8.140 1.00 87.88 91 GLU A C 1
ATOM 656 O O . GLU A 1 91 ? -3.772 17.505 -8.751 1.00 87.88 91 GLU A O 1
ATOM 661 N N . ALA A 1 92 ? -3.788 15.433 -7.879 1.00 84.56 92 ALA A N 1
ATOM 662 C CA . ALA A 1 92 ? -5.161 15.137 -8.242 1.00 84.56 92 ALA A CA 1
ATOM 663 C C . ALA A 1 92 ? -6.149 16.056 -7.498 1.00 84.56 92 ALA A C 1
ATOM 665 O O . ALA A 1 92 ? -6.406 15.918 -6.304 1.00 84.56 92 ALA A O 1
ATOM 666 N N . LYS A 1 93 ? -6.795 16.971 -8.228 1.00 75.25 93 LYS A N 1
ATOM 667 C CA . LYS A 1 93 ? -7.922 17.783 -7.729 1.00 75.25 93 LYS A CA 1
ATOM 668 C C . LYS A 1 93 ? -9.232 16.978 -7.728 1.00 75.25 93 LYS A C 1
ATOM 670 O O . LYS A 1 93 ? -10.214 17.388 -8.342 1.00 75.25 93 LYS A O 1
ATOM 675 N N . GLY A 1 94 ? -9.233 15.802 -7.100 1.00 79.56 94 GLY A N 1
ATOM 676 C CA . GLY A 1 94 ? -10.344 14.847 -7.122 1.00 79.56 94 GLY A CA 1
ATOM 677 C C . GLY A 1 94 ? -9.872 13.429 -7.433 1.00 79.56 94 GLY A C 1
ATOM 678 O O . GLY A 1 94 ? -8.860 12.980 -6.901 1.00 79.56 94 GLY A O 1
ATOM 679 N N . ARG A 1 95 ? -10.602 12.700 -8.287 1.00 82.00 95 ARG A N 1
ATOM 680 C CA . ARG A 1 95 ? -10.184 11.350 -8.691 1.00 82.00 95 ARG A CA 1
ATOM 681 C C . ARG A 1 95 ? -8.859 11.438 -9.471 1.00 82.00 95 ARG A C 1
ATOM 683 O O . ARG A 1 95 ? -8.825 12.178 -10.454 1.00 82.00 95 ARG A O 1
ATOM 690 N N . PRO A 1 96 ? -7.801 10.703 -9.080 1.00 87.50 96 PRO A N 1
ATOM 691 C CA . PRO A 1 96 ? -6.550 10.689 -9.832 1.00 87.50 96 PRO A CA 1
ATOM 692 C C . PRO A 1 96 ? -6.762 10.105 -11.231 1.00 87.50 96 PRO A C 1
ATOM 694 O O . PRO A 1 96 ? -7.657 9.277 -11.436 1.00 87.50 96 PRO A O 1
ATOM 697 N N . ASP A 1 97 ? -5.931 10.534 -12.184 1.00 89.62 97 ASP A N 1
ATOM 698 C CA . ASP A 1 97 ? -5.931 9.986 -13.539 1.00 89.62 97 ASP A CA 1
ATOM 699 C C . ASP A 1 97 ? -5.590 8.482 -13.499 1.00 89.62 97 ASP A C 1
ATOM 701 O O . ASP A 1 97 ? -4.481 8.112 -13.091 1.00 89.62 97 ASP A O 1
ATOM 705 N N . PRO A 1 98 ? -6.513 7.593 -13.920 1.00 88.94 98 PRO A N 1
ATOM 706 C CA . PRO A 1 98 ? -6.267 6.157 -13.926 1.00 88.94 98 PRO A CA 1
ATOM 707 C C . PRO A 1 98 ? -5.067 5.745 -14.787 1.00 88.94 98 PRO A C 1
ATOM 709 O O . PRO A 1 98 ? -4.411 4.757 -14.459 1.00 88.94 98 PRO A O 1
ATOM 712 N N . ALA A 1 99 ? -4.767 6.477 -15.867 1.00 90.88 99 ALA A N 1
ATOM 713 C CA . ALA A 1 99 ? -3.646 6.156 -16.746 1.00 90.88 99 ALA A CA 1
ATOM 714 C C . ALA A 1 99 ? -2.302 6.423 -16.057 1.00 90.88 99 ALA A C 1
ATOM 716 O O . ALA A 1 99 ? -1.433 5.550 -16.056 1.00 90.88 99 ALA A O 1
ATOM 717 N N . ALA A 1 100 ? -2.168 7.580 -15.400 1.00 91.44 100 ALA A N 1
ATOM 718 C CA . ALA A 1 100 ? -0.983 7.940 -14.625 1.00 91.44 100 ALA A CA 1
ATOM 719 C C . ALA A 1 100 ? -0.732 6.965 -13.461 1.00 91.44 100 ALA A C 1
ATOM 721 O O . ALA A 1 100 ? 0.385 6.482 -13.278 1.00 91.44 100 ALA A O 1
ATOM 722 N N . VAL A 1 101 ? -1.783 6.612 -12.711 1.00 92.50 101 VAL A N 1
ATOM 723 C CA . VAL A 1 101 ? -1.684 5.626 -11.620 1.00 92.50 101 VAL A CA 1
ATOM 724 C C . VAL A 1 101 ? -1.327 4.237 -12.159 1.00 92.50 101 VAL A C 1
ATOM 726 O O . VAL A 1 101 ? -0.527 3.527 -11.553 1.00 92.50 101 VAL A O 1
ATOM 729 N N . GLY A 1 102 ? -1.896 3.839 -13.301 1.00 92.56 102 GLY A N 1
ATOM 730 C CA . GLY A 1 102 ? -1.578 2.571 -13.955 1.00 92.56 102 GLY A CA 1
ATOM 731 C C . GLY A 1 102 ? -0.125 2.489 -14.429 1.00 92.56 102 GLY A C 1
ATOM 732 O O . GLY A 1 102 ? 0.513 1.457 -14.244 1.00 92.56 102 GLY A O 1
ATOM 733 N N . GLU A 1 103 ? 0.413 3.568 -14.999 1.00 94.75 103 GLU A N 1
ATOM 734 C CA . GLU A 1 103 ? 1.817 3.635 -15.423 1.00 94.75 103 GLU A CA 1
ATOM 735 C C . GLU A 1 103 ? 2.779 3.593 -14.236 1.00 94.75 103 GLU A C 1
ATOM 737 O O . GLU A 1 103 ? 3.744 2.831 -1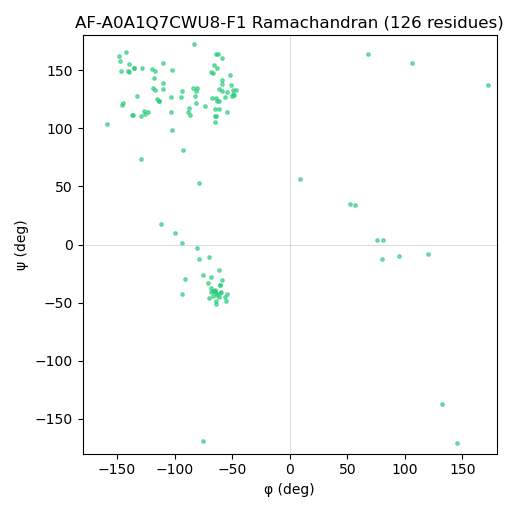4.252 1.00 94.75 103 GLU A O 1
ATOM 742 N N . LEU A 1 104 ? 2.483 4.344 -13.171 1.00 95.19 104 LEU A N 1
ATOM 743 C CA . LEU A 1 104 ? 3.246 4.272 -11.928 1.00 95.19 104 LEU A CA 1
ATOM 744 C C . LEU A 1 104 ? 3.299 2.834 -11.397 1.00 95.19 104 LEU A C 1
ATOM 746 O O . LEU A 1 104 ? 4.372 2.332 -11.095 1.00 95.19 104 LEU A O 1
ATOM 750 N N . ARG A 1 105 ? 2.158 2.148 -11.325 1.00 93.81 105 ARG A N 1
ATOM 751 C CA . ARG A 1 105 ? 2.098 0.764 -10.838 1.00 93.81 105 ARG A CA 1
ATOM 752 C C . ARG A 1 105 ? 2.920 -0.204 -11.679 1.00 93.81 105 ARG A C 1
ATOM 754 O O . ARG A 1 105 ? 3.634 -1.019 -11.105 1.00 93.81 105 ARG A O 1
ATOM 761 N N . ARG A 1 106 ? 2.882 -0.075 -13.010 1.00 92.44 106 ARG A N 1
ATOM 762 C CA . ARG A 1 106 ? 3.701 -0.894 -13.918 1.00 92.44 106 ARG A CA 1
ATOM 763 C C . ARG A 1 106 ? 5.198 -0.735 -13.663 1.00 92.44 106 ARG A C 1
ATOM 765 O O . ARG A 1 106 ? 5.898 -1.736 -13.661 1.00 92.44 106 ARG A O 1
ATOM 772 N N . ARG A 1 107 ? 5.684 0.486 -13.406 1.00 94.25 107 ARG A N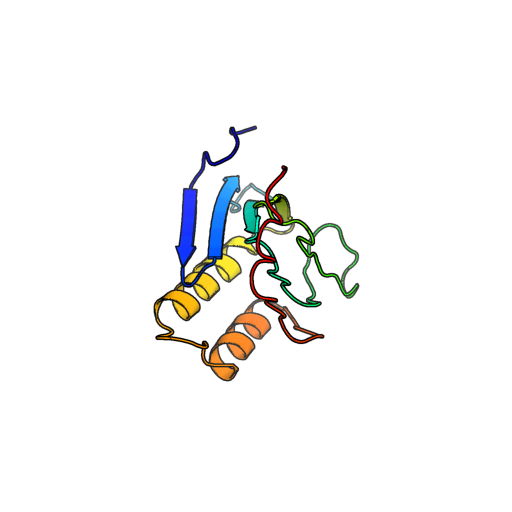 1
ATOM 773 C CA . ARG A 1 107 ? 7.109 0.727 -13.095 1.00 94.25 107 ARG A CA 1
ATOM 774 C C . ARG A 1 107 ? 7.596 0.023 -11.828 1.00 94.25 107 ARG A C 1
ATOM 776 O O . ARG A 1 107 ? 8.795 -0.181 -11.690 1.00 94.25 107 ARG A O 1
ATOM 783 N N . TYR A 1 108 ? 6.679 -0.319 -10.927 1.00 90.62 108 TYR A N 1
ATOM 784 C CA . TYR A 1 108 ? 6.960 -0.981 -9.655 1.00 90.62 108 TYR A CA 1
ATOM 785 C C . TYR A 1 108 ? 6.434 -2.424 -9.606 1.00 90.62 108 TYR A C 1
ATOM 787 O O . TYR A 1 108 ? 6.278 -2.974 -8.517 1.00 90.62 108 TYR A O 1
ATOM 795 N N . ASP A 1 109 ? 6.134 -3.028 -10.763 1.00 89.69 109 ASP A N 1
ATOM 796 C CA . ASP A 1 109 ? 5.635 -4.406 -10.888 1.00 89.69 109 ASP A CA 1
ATOM 797 C C . ASP A 1 109 ? 4.347 -4.690 -10.083 1.00 89.69 109 ASP A C 1
ATOM 799 O O . ASP A 1 109 ? 4.126 -5.789 -9.570 1.00 89.69 109 ASP A O 1
ATOM 803 N N . ILE A 1 110 ? 3.467 -3.688 -9.971 1.00 89.00 110 ILE A N 1
ATOM 804 C CA . ILE A 1 110 ? 2.172 -3.794 -9.290 1.00 89.00 110 ILE A CA 1
ATOM 805 C C . ILE A 1 110 ? 1.054 -3.902 -10.329 1.00 89.00 110 ILE A C 1
ATOM 807 O O . ILE A 1 110 ? 0.878 -3.032 -11.183 1.00 89.00 110 ILE A O 1
ATOM 811 N N . GLU A 1 111 ? 0.215 -4.925 -10.194 1.00 89.31 111 GLU A N 1
ATOM 812 C CA . GLU A 1 111 ? -1.035 -5.064 -10.942 1.00 89.31 111 GLU A CA 1
ATOM 813 C C . GLU A 1 111 ? -2.219 -4.955 -9.975 1.00 89.31 111 GLU A C 1
ATOM 815 O O . GLU A 1 111 ? -2.302 -5.700 -8.999 1.00 89.31 111 GLU A O 1
ATOM 820 N N . GLN A 1 112 ? -3.136 -4.011 -10.221 1.00 88.44 112 GLN A N 1
ATOM 821 C CA . GLN A 1 112 ? -4.389 -3.933 -9.468 1.00 88.44 112 GLN A CA 1
ATOM 822 C C . GLN A 1 112 ? -5.438 -4.809 -10.158 1.00 88.44 112 GLN A C 1
ATOM 824 O O . GLN A 1 112 ? -5.888 -4.493 -11.256 1.00 88.44 112 GLN A O 1
ATOM 829 N N . LEU A 1 113 ? -5.859 -5.872 -9.479 1.00 86.50 113 LEU A N 1
ATOM 830 C CA . LEU A 1 113 ? -6.743 -6.905 -10.021 1.00 86.50 113 LEU A CA 1
ATOM 831 C C . LEU A 1 113 ? -8.225 -6.602 -9.781 1.00 86.50 113 LEU A C 1
ATOM 833 O O . LEU A 1 113 ? -9.080 -6.990 -10.574 1.00 86.50 113 LEU A O 1
ATOM 837 N N . THR A 1 114 ? -8.556 -5.891 -8.699 1.00 83.31 114 THR A N 1
ATOM 838 C CA . THR A 1 114 ? -9.937 -5.475 -8.406 1.00 83.31 114 THR A CA 1
ATOM 839 C C . THR A 1 114 ? -10.018 -3.981 -8.138 1.00 83.31 114 THR A C 1
ATOM 841 O O . THR A 1 114 ? -9.068 -3.375 -7.655 1.00 83.31 114 THR A O 1
ATOM 844 N N . ALA A 1 115 ? -11.166 -3.362 -8.420 1.00 79.88 115 ALA A N 1
ATOM 845 C CA . ALA A 1 115 ? -11.376 -1.938 -8.158 1.00 79.88 115 ALA A CA 1
ATOM 846 C C . ALA A 1 115 ? -11.194 -1.583 -6.668 1.00 79.88 115 ALA A C 1
ATOM 848 O O . ALA A 1 115 ? -11.638 -2.329 -5.796 1.00 79.88 115 ALA A O 1
ATOM 849 N N . LEU A 1 116 ? -10.591 -0.416 -6.415 1.00 78.31 116 LEU A N 1
ATOM 850 C CA . LEU A 1 116 ? -10.548 0.238 -5.104 1.00 78.31 116 LEU A CA 1
ATOM 851 C C . LEU A 1 116 ? -11.982 0.545 -4.664 1.00 78.31 116 LEU A C 1
ATOM 853 O O . LEU A 1 116 ? -12.760 1.088 -5.457 1.00 78.31 116 LEU A O 1
ATOM 857 N N . ARG A 1 117 ? -12.337 0.238 -3.417 1.00 77.12 117 ARG A N 1
ATOM 858 C CA . ARG A 1 117 ? -13.644 0.593 -2.852 1.00 77.12 117 ARG A CA 1
ATOM 859 C C . ARG A 1 117 ? -13.416 1.505 -1.659 1.00 77.12 117 ARG A C 1
ATOM 861 O O . ARG A 1 117 ? -12.558 1.262 -0.835 1.00 77.12 117 ARG A O 1
ATOM 868 N N . ASN A 1 118 ? -14.178 2.581 -1.560 1.00 63.72 118 ASN A N 1
ATOM 869 C CA . ASN A 1 118 ? -14.161 3.425 -0.371 1.00 63.72 118 ASN A CA 1
ATOM 870 C C . ASN A 1 118 ? -15.607 3.635 0.081 1.00 63.72 118 ASN A C 1
ATOM 872 O O . ASN A 1 118 ? -16.184 4.677 -0.244 1.00 63.72 118 ASN A O 1
ATOM 876 N N . PRO A 1 119 ? -16.279 2.627 0.679 1.00 55.41 119 PRO A N 1
ATOM 877 C CA . PRO A 1 119 ? -17.553 2.866 1.335 1.00 55.41 119 PRO A CA 1
ATOM 878 C C . PRO A 1 119 ? -17.444 4.064 2.282 1.00 55.41 119 PRO A C 1
ATOM 880 O O . PRO A 1 119 ? -16.495 4.179 3.051 1.00 55.41 119 PRO A O 1
ATOM 883 N N . ALA A 1 120 ? -18.419 4.973 2.202 1.00 54.12 120 ALA A N 1
ATOM 884 C CA . ALA A 1 120 ? -18.513 6.096 3.126 1.00 54.12 120 ALA A CA 1
ATOM 885 C C . ALA A 1 120 ? -18.463 5.585 4.582 1.00 54.12 120 ALA A C 1
ATOM 887 O O . ALA A 1 120 ? -18.997 4.498 4.846 1.00 54.12 120 ALA A O 1
ATOM 888 N N . PRO A 1 121 ? -17.866 6.344 5.523 1.00 53.62 121 PRO A N 1
ATOM 889 C CA . PRO A 1 121 ? -17.842 5.964 6.930 1.00 53.62 121 PRO A CA 1
ATOM 890 C C . PRO A 1 121 ? -19.256 5.609 7.395 1.00 53.62 121 PRO A C 1
ATOM 892 O O . PRO A 1 121 ? -20.196 6.380 7.178 1.00 53.62 121 PRO A O 1
ATOM 895 N N . ARG A 1 122 ? -19.432 4.432 8.005 1.00 55.31 122 ARG A N 1
ATOM 896 C CA . ARG A 1 122 ? -20.704 4.099 8.652 1.00 55.31 122 ARG A CA 1
ATOM 897 C C . ARG A 1 122 ? -20.896 5.092 9.794 1.00 55.31 122 ARG A C 1
ATOM 899 O O . ARG A 1 122 ? -20.016 5.222 10.637 1.00 55.31 122 ARG A O 1
ATOM 906 N N . ALA A 1 123 ? -22.016 5.815 9.798 1.00 51.53 123 ALA A N 1
ATOM 907 C CA . ALA A 1 123 ? -22.356 6.692 10.910 1.00 51.53 123 ALA A CA 1
ATOM 908 C C . ALA A 1 123 ? -22.375 5.859 12.198 1.00 51.53 123 ALA A C 1
ATOM 910 O O . ALA A 1 123 ? -23.046 4.825 12.238 1.00 51.53 123 ALA A O 1
ATOM 911 N N . HIS A 1 124 ? -21.636 6.294 13.222 1.00 48.88 124 HIS A N 1
ATOM 912 C CA . HIS A 1 124 ? -21.707 5.684 14.543 1.00 48.88 124 HIS A CA 1
ATOM 913 C C . HIS A 1 124 ? -23.170 5.702 14.997 1.00 48.88 124 HIS A C 1
ATOM 915 O O . HIS A 1 124 ? -23.755 6.769 15.198 1.00 48.88 124 HIS A O 1
ATOM 921 N N . ALA A 1 125 ? -23.777 4.523 15.137 1.00 49.75 125 ALA A N 1
ATOM 922 C CA . ALA A 1 125 ? -25.002 4.400 15.906 1.00 49.75 125 ALA A CA 1
ATOM 923 C C . ALA A 1 125 ? -24.615 4.732 17.349 1.00 49.75 125 ALA A C 1
ATOM 925 O O . ALA A 1 125 ? -23.893 3.968 17.988 1.00 49.75 125 ALA A O 1
ATOM 926 N N . GLY A 1 126 ? -24.997 5.928 17.801 1.00 39.88 126 GLY A N 1
ATOM 927 C CA . GLY A 1 126 ? -24.708 6.409 19.143 1.00 39.88 126 GLY A CA 1
ATOM 928 C C . GLY A 1 126 ? -25.072 5.346 20.174 1.00 39.88 126 GLY A C 1
ATOM 929 O O . GLY A 1 126 ? -26.172 4.796 20.145 1.00 39.88 126 GLY A O 1
ATOM 930 N N . GLN A 1 127 ? -24.119 5.046 21.052 1.00 43.81 127 GLN A N 1
ATOM 931 C CA . GLN A 1 127 ? -24.369 4.264 22.252 1.00 43.81 127 GLN A CA 1
ATOM 932 C C . GLN A 1 127 ? -25.319 5.093 23.123 1.00 43.81 127 GLN A C 1
ATOM 934 O O . GLN A 1 127 ? -24.957 6.180 23.577 1.00 43.81 127 GLN A O 1
ATOM 939 N N . SER A 1 128 ? -26.557 4.614 23.238 1.00 48.44 128 SER A N 1
ATOM 940 C CA . SER A 1 128 ? -27.582 5.092 24.169 1.00 48.44 128 SER A CA 1
ATOM 941 C C . SER A 1 128 ? -27.278 4.666 25.595 1.00 48.44 128 SER A C 1
ATOM 943 O O . SER A 1 128 ? -26.871 3.488 25.737 1.00 48.44 128 SER A O 1
#

Solvent-accessible surface area (backbone atoms only — not comparable to full-atom values): 7461 Å² total; per-residue (Å²): 132,76,60,91,90,51,58,53,76,48,66,26,70,87,46,42,35,27,40,65,40,74,44,53,94,89,43,61,40,21,30,36,36,37,54,43,52,36,30,39,29,73,26,32,32,41,60,62,39,104,42,63,82,89,53,76,42,66,65,70,43,92,50,78,57,74,45,80,47,82,47,62,31,46,61,42,62,61,64,56,55,52,52,53,50,24,50,54,31,55,71,28,93,62,84,56,60,66,66,62,55,50,52,56,28,54,80,69,72,34,53,74,78,42,77,66,43,66,52,72,64,66,76,79,78,73,88,124

Sequence (128 aa):
MLPPGAGRVIAGGGMHATLKVPGGSPAVASTFEIVVPPGFDVGAHVHLLFIPPGCPHAFSNPTDEPARVLFQAAPSGHEDYLEELAAVLREAKGRPDPAAVGELRRRYDIEQLTALRNPAPRAHAGQS

Foldseek 3Di:
DDDPPDADWAAAQPWTKHWPAAADPPRQKTKMKTWAAAQWWPAWKAAQFPPPHPDIDTDHDPDLDIDIDMGMDGRGDVVVLSNVVRVQRRVDPPDGDPVVNVVSCVVRVMDRPDDTTRPDRDPPPDDD

Mean predicted aligned error: 11.5 Å

Radius of gyration: 15.36 Å; Cα contacts (8 Å, |Δi|>4): 233; chains: 1; bounding box: 50×34×41 Å

pLDDT: mean 75.5, std 14.75, range [37.78, 95.19]

Secondary structure (DSSP, 8-state):
-PPTT-SEEEEETTEEEEEEE--BTTBS-EEEEEEE-TT-B--SB--SSSS-TT--B--B--SSS-EEEEEEESSS-HHHHHHHHHHHHHH-SSSPPHHHHHHHHHHTT--B-S--B-PPPPP-----